Protein AF-A0A6M3J1A7-F1 (afdb_monomer)

pLDDT: mean 90.26, std 6.1, range [56.59, 96.31]

Organism: NCBI:txid1070528

Structure (mmCIF, N/CA/C/O backbone):
data_AF-A0A6M3J1A7-F1
#
_entry.id   AF-A0A6M3J1A7-F1
#
loop_
_atom_site.group_PDB
_atom_site.id
_atom_site.type_symbol
_atom_site.label_atom_id
_atom_site.label_alt_id
_atom_site.label_comp_id
_atom_site.label_asym_id
_atom_site.label_entity_id
_atom_site.label_seq_id
_atom_site.pdbx_PDB_ins_code
_atom_site.Cartn_x
_atom_site.Cartn_y
_atom_site.Cartn_z
_atom_site.occupancy
_atom_site.B_iso_or_equiv
_atom_site.auth_seq_id
_atom_site.auth_comp_id
_atom_site.auth_asym_id
_atom_site.auth_atom_id
_atom_site.pdbx_PDB_model_num
ATOM 1 N N . MET A 1 1 ? 3.180 -8.769 -23.681 1.00 56.59 1 MET A N 1
ATOM 2 C CA . MET A 1 1 ? 2.366 -8.362 -22.517 1.00 56.59 1 MET A CA 1
ATOM 3 C C . MET A 1 1 ? 3.310 -8.261 -21.342 1.00 56.59 1 MET A C 1
ATOM 5 O O . MET A 1 1 ? 4.002 -9.238 -21.082 1.00 56.59 1 MET A O 1
ATOM 9 N N . ASP A 1 2 ? 3.390 -7.099 -20.698 1.00 75.38 2 ASP A N 1
ATOM 10 C CA . ASP A 1 2 ? 4.195 -6.956 -19.485 1.00 75.38 2 ASP A CA 1
ATOM 11 C C . ASP A 1 2 ? 3.525 -7.745 -18.356 1.00 75.38 2 ASP A C 1
ATOM 13 O O . ASP A 1 2 ? 2.370 -7.498 -18.011 1.00 75.38 2 ASP A O 1
ATOM 17 N N . ALA A 1 3 ? 4.231 -8.747 -17.832 1.00 85.88 3 ALA A N 1
ATOM 18 C CA . ALA A 1 3 ? 3.723 -9.586 -16.756 1.00 85.88 3 ALA A CA 1
ATOM 19 C C . ALA A 1 3 ? 3.721 -8.812 -15.430 1.00 85.88 3 ALA A C 1
ATOM 21 O O . ALA A 1 3 ? 4.677 -8.091 -15.124 1.00 85.88 3 ALA A O 1
ATOM 22 N N . LEU A 1 4 ? 2.658 -8.993 -14.640 1.00 89.25 4 LEU A N 1
ATOM 23 C CA . LEU A 1 4 ? 2.608 -8.549 -13.249 1.00 89.25 4 LEU A CA 1
ATOM 24 C C . LEU A 1 4 ? 3.702 -9.276 -12.455 1.00 89.25 4 LEU A C 1
ATOM 26 O O . LEU A 1 4 ? 3.863 -10.486 -12.602 1.00 89.25 4 LEU A O 1
ATOM 30 N N . LYS A 1 5 ? 4.455 -8.539 -11.639 1.00 92.50 5 LYS A N 1
ATOM 31 C CA . LYS A 1 5 ? 5.545 -9.083 -10.817 1.00 92.50 5 LYS A CA 1
ATOM 32 C C . LYS A 1 5 ? 5.326 -8.901 -9.339 1.00 92.50 5 LYS A C 1
ATOM 34 O O . LYS A 1 5 ? 5.533 -9.832 -8.568 1.00 92.50 5 LYS A O 1
ATOM 39 N N . CYS A 1 6 ? 4.883 -7.717 -8.949 1.00 93.44 6 CYS A N 1
ATOM 40 C CA . CYS A 1 6 ? 4.472 -7.497 -7.583 1.00 93.44 6 CYS A CA 1
ATOM 41 C C . CYS A 1 6 ? 3.328 -6.505 -7.498 1.00 93.44 6 CYS A C 1
ATOM 43 O O . CYS A 1 6 ? 2.950 -5.838 -8.464 1.00 93.44 6 CYS A O 1
ATOM 45 N N . SER A 1 7 ? 2.716 -6.448 -6.331 1.00 95.12 7 SER A N 1
ATOM 46 C CA . SER A 1 7 ? 1.727 -5.447 -5.991 1.00 95.12 7 SER A CA 1
ATOM 47 C C . SER A 1 7 ? 1.948 -4.984 -4.566 1.00 95.12 7 SER A C 1
ATOM 49 O O . SER A 1 7 ? 2.283 -5.786 -3.701 1.00 95.12 7 SER A O 1
ATOM 51 N N . ILE A 1 8 ? 1.753 -3.695 -4.323 1.00 96.12 8 ILE A N 1
ATOM 52 C CA . ILE A 1 8 ? 1.665 -3.167 -2.965 1.00 96.12 8 ILE A CA 1
ATOM 53 C C . ILE A 1 8 ? 0.187 -3.043 -2.641 1.00 96.12 8 ILE A C 1
ATOM 55 O O . ILE A 1 8 ? -0.535 -2.332 -3.339 1.00 96.12 8 ILE A O 1
ATOM 59 N N . GLN A 1 9 ? -0.263 -3.737 -1.606 1.00 96.31 9 GLN A N 1
ATOM 60 C CA . GLN A 1 9 ? -1.623 -3.659 -1.100 1.00 96.31 9 GLN A CA 1
ATOM 61 C C . GLN A 1 9 ? -1.621 -2.906 0.230 1.00 96.31 9 GLN A C 1
ATOM 63 O O . GLN A 1 9 ? -0.896 -3.262 1.157 1.00 96.31 9 GLN A O 1
ATOM 68 N N . VAL A 1 10 ? -2.452 -1.871 0.322 1.00 96.31 10 VAL A N 1
ATOM 69 C CA . VAL A 1 10 ? -2.739 -1.153 1.564 1.00 96.31 10 VAL A CA 1
ATOM 70 C C . VAL A 1 10 ? -4.153 -1.502 1.990 1.00 96.31 10 VAL A C 1
ATOM 72 O O . VAL A 1 10 ? -5.092 -1.334 1.213 1.00 96.31 10 VAL A O 1
ATOM 75 N N . VAL A 1 11 ? -4.291 -1.983 3.219 1.00 95.06 11 VAL A N 1
ATOM 76 C CA . VAL A 1 11 ? -5.552 -2.395 3.834 1.00 95.06 11 VAL A CA 1
ATOM 77 C C . VAL A 1 11 ? -5.693 -1.676 5.169 1.00 95.06 11 VAL A C 1
ATOM 79 O O . VAL A 1 11 ? -4.732 -1.605 5.930 1.00 95.06 11 VAL A O 1
ATOM 82 N N . ALA A 1 12 ? -6.878 -1.165 5.479 1.00 94.25 12 ALA A N 1
ATOM 83 C CA . ALA A 1 12 ? -7.157 -0.535 6.765 1.00 94.25 12 ALA A CA 1
ATOM 84 C C . ALA A 1 12 ? -8.521 -0.963 7.301 1.00 94.25 12 ALA A C 1
ATOM 86 O O . ALA A 1 12 ? -9.403 -1.372 6.542 1.00 94.25 12 ALA A O 1
ATOM 87 N N . GLY A 1 13 ? -8.696 -0.857 8.615 1.00 92.88 13 GLY A N 1
ATOM 88 C CA . GLY A 1 13 ? -9.975 -1.132 9.247 1.00 92.88 13 GLY A CA 1
ATOM 89 C C . GLY A 1 13 ? -10.018 -0.801 10.733 1.00 92.88 13 GLY A C 1
ATOM 90 O O . GLY A 1 13 ? -9.058 -0.320 11.340 1.00 92.88 13 GLY A O 1
ATOM 91 N N . ILE A 1 14 ? -11.174 -1.086 11.328 1.00 90.75 14 ILE A N 1
ATOM 92 C CA . ILE A 1 14 ? -11.442 -0.873 12.758 1.00 90.75 14 ILE A CA 1
ATOM 93 C C . ILE A 1 14 ? -11.193 -2.163 13.550 1.00 90.75 14 ILE A C 1
ATOM 95 O O . ILE A 1 14 ? -10.673 -2.125 14.661 1.00 90.75 14 ILE A O 1
ATOM 99 N N . ILE A 1 15 ? -11.527 -3.321 12.979 1.00 88.81 15 ILE A N 1
ATOM 100 C CA . ILE A 1 15 ? -11.348 -4.630 13.620 1.00 88.81 15 ILE A CA 1
ATOM 101 C C . ILE A 1 15 ? -10.305 -5.413 12.816 1.00 88.81 15 ILE A C 1
ATOM 103 O O . ILE A 1 15 ? -10.454 -5.500 11.592 1.00 88.81 15 ILE A O 1
ATOM 107 N N . PRO A 1 16 ? -9.243 -5.960 13.438 1.00 83.19 16 PRO A N 1
ATOM 108 C CA . PRO A 1 16 ? -8.270 -6.794 12.737 1.00 83.19 16 PRO A CA 1
ATOM 109 C C . PRO A 1 16 ? -8.955 -7.931 11.968 1.00 83.19 16 PRO A C 1
ATOM 111 O O . PRO A 1 16 ? -9.783 -8.649 12.520 1.00 83.19 16 PRO A O 1
ATOM 114 N N . GLY A 1 17 ? -8.636 -8.074 10.680 1.00 81.06 17 GLY A N 1
ATOM 115 C CA . GLY A 1 17 ? -9.251 -9.079 9.803 1.00 81.06 17 GLY A CA 1
ATOM 116 C C . GLY A 1 17 ? -10.593 -8.676 9.175 1.00 81.06 17 GLY A C 1
ATOM 117 O O . GLY A 1 17 ? -11.106 -9.418 8.346 1.00 81.06 17 GLY A O 1
ATOM 118 N N . SER A 1 18 ? -11.144 -7.505 9.511 1.00 90.25 18 SER A N 1
ATOM 119 C CA . SER A 1 18 ? -12.315 -6.913 8.844 1.00 90.25 18 SER A CA 1
ATOM 120 C C . SER A 1 18 ? -11.911 -5.611 8.145 1.00 90.25 18 SER A C 1
ATOM 122 O O . SER A 1 18 ? -11.999 -4.534 8.749 1.00 90.25 18 SER A O 1
ATOM 124 N N . PRO A 1 19 ? -11.381 -5.696 6.913 1.00 92.25 19 PRO A N 1
ATOM 125 C CA . PRO A 1 19 ? -10.967 -4.520 6.163 1.00 92.25 19 PRO A CA 1
ATOM 126 C C . PRO A 1 19 ? -12.167 -3.667 5.744 1.00 92.25 19 PRO A C 1
ATOM 128 O O . PRO A 1 19 ? -13.254 -4.178 5.480 1.00 92.25 19 PRO A O 1
ATOM 131 N N . ILE A 1 20 ? -11.956 -2.355 5.660 1.00 93.31 20 ILE A N 1
ATOM 132 C CA . ILE A 1 20 ? -12.901 -1.430 5.038 1.00 93.31 20 ILE A CA 1
ATOM 133 C C . ILE A 1 20 ? -12.504 -1.303 3.568 1.00 93.31 20 ILE A C 1
ATOM 135 O O . ILE A 1 20 ? -11.484 -0.694 3.237 1.00 93.31 20 ILE A O 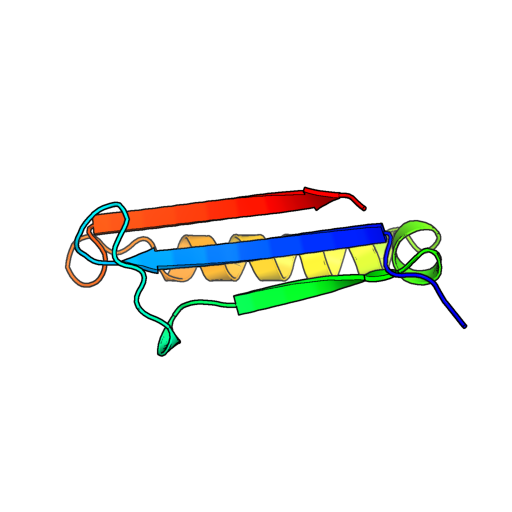1
ATOM 139 N N . ASP A 1 21 ? -13.317 -1.863 2.674 1.00 90.31 21 ASP A N 1
ATOM 140 C CA . ASP A 1 21 ? -13.010 -1.943 1.238 1.00 90.31 21 ASP A CA 1
ATOM 141 C C . ASP A 1 21 ? -12.727 -0.574 0.607 1.00 90.31 21 ASP A C 1
ATOM 143 O O . ASP A 1 21 ? -11.826 -0.432 -0.213 1.00 90.31 21 ASP A O 1
ATOM 147 N N . GLN A 1 22 ? -13.432 0.468 1.053 1.00 92.56 22 GLN A N 1
ATOM 148 C CA . GLN A 1 22 ? -13.273 1.846 0.566 1.00 92.56 22 GLN A CA 1
ATOM 149 C C . GLN A 1 22 ? -11.890 2.448 0.870 1.00 92.56 22 GLN A C 1
ATOM 151 O O . GLN A 1 22 ? -11.465 3.397 0.209 1.00 92.56 22 GLN A O 1
ATOM 156 N N . LEU A 1 23 ? -11.199 1.910 1.876 1.00 91.19 23 LEU A N 1
ATOM 157 C CA . LEU A 1 23 ? -9.858 2.326 2.288 1.00 91.19 23 LEU A CA 1
ATOM 158 C C . LEU A 1 23 ? -8.772 1.394 1.740 1.00 91.19 23 LEU A C 1
ATOM 160 O O . LEU A 1 23 ? -7.583 1.659 1.914 1.00 91.19 23 LEU A O 1
ATOM 164 N N . THR A 1 24 ? -9.166 0.303 1.084 1.00 92.12 24 THR A N 1
ATOM 165 C CA . THR A 1 24 ? -8.234 -0.666 0.520 1.00 92.12 24 THR A CA 1
ATOM 166 C C . THR A 1 24 ? -7.795 -0.212 -0.866 1.00 92.12 24 THR A C 1
ATOM 168 O O . THR A 1 24 ? -8.616 0.096 -1.730 1.00 92.12 24 THR A O 1
ATOM 171 N N . ARG A 1 25 ? -6.482 -0.163 -1.100 1.00 95.38 25 ARG A N 1
ATOM 172 C CA . ARG A 1 25 ? -5.900 0.217 -2.395 1.00 95.38 25 ARG A CA 1
ATOM 173 C C . ARG A 1 25 ? -4.756 -0.701 -2.785 1.00 95.38 25 ARG A C 1
ATOM 175 O O . ARG A 1 25 ? -4.038 -1.208 -1.927 1.00 95.38 25 ARG A O 1
ATOM 182 N N . VAL A 1 26 ? -4.582 -0.889 -4.091 1.00 95.31 26 VAL A N 1
ATOM 183 C CA . VAL A 1 26 ? -3.544 -1.756 -4.657 1.00 95.31 26 VAL A CA 1
ATOM 184 C C . VAL A 1 26 ? -2.787 -1.021 -5.757 1.00 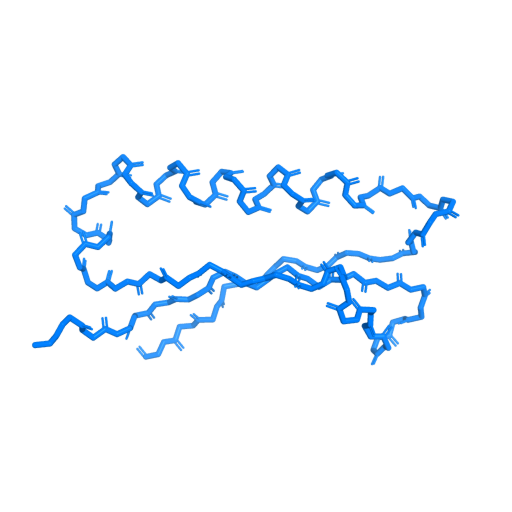95.31 26 VAL A C 1
ATOM 186 O O . VAL A 1 26 ? -3.386 -0.401 -6.634 1.00 95.31 26 VAL A O 1
ATOM 189 N N . TRP A 1 27 ? -1.462 -1.118 -5.726 1.00 95.50 27 TRP A N 1
ATOM 190 C CA . TRP A 1 27 ? -0.563 -0.638 -6.768 1.00 95.50 27 TRP A CA 1
ATOM 191 C C . TRP A 1 27 ? 0.086 -1.831 -7.449 1.00 95.50 27 TRP A C 1
ATOM 193 O O . TRP A 1 27 ? 0.829 -2.570 -6.814 1.00 95.50 27 TRP A O 1
ATOM 203 N N . HIS A 1 28 ? -0.175 -1.998 -8.741 1.00 94.12 28 HIS A N 1
ATOM 204 C CA . HIS A 1 28 ? 0.385 -3.085 -9.541 1.00 94.12 28 HIS A CA 1
ATOM 205 C C . HIS A 1 28 ? 1.693 -2.680 -10.220 1.00 94.12 28 HIS A C 1
ATOM 207 O O . HIS A 1 28 ? 1.762 -1.623 -10.858 1.00 94.12 28 HIS A O 1
ATOM 213 N N . PHE A 1 29 ? 2.700 -3.545 -10.132 1.00 92.06 29 PHE A N 1
ATOM 214 C CA . PHE A 1 29 ? 4.006 -3.370 -10.754 1.00 92.06 29 PHE A CA 1
ATOM 215 C C . PHE A 1 29 ? 4.277 -4.511 -11.726 1.00 92.06 29 PHE A C 1
ATOM 217 O O . PHE A 1 29 ? 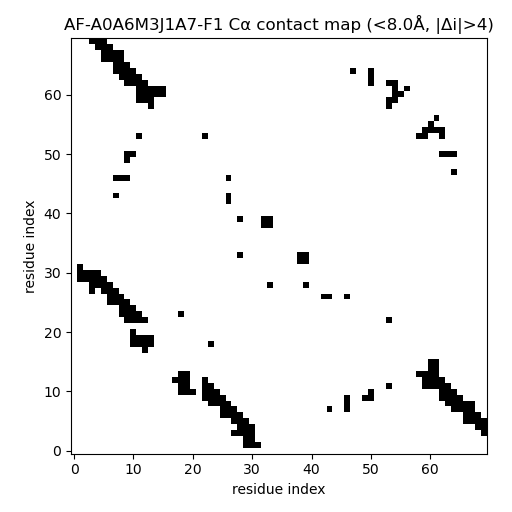4.250 -5.693 -11.376 1.00 92.06 29 PHE A O 1
ATOM 224 N N . THR A 1 30 ? 4.544 -4.134 -12.966 1.00 92.56 30 THR A N 1
ATOM 225 C CA . THR A 1 30 ? 5.012 -5.037 -14.014 1.00 92.56 30 THR A CA 1
ATOM 226 C C . THR A 1 30 ? 6.539 -5.045 -14.076 1.00 92.56 30 THR A C 1
ATOM 228 O O . THR A 1 30 ? 7.180 -4.184 -13.469 1.00 92.56 30 THR A O 1
ATOM 231 N N . ASN A 1 31 ? 7.126 -5.965 -14.852 1.00 88.12 31 ASN A N 1
ATOM 232 C CA . ASN A 1 31 ? 8.571 -5.963 -15.148 1.00 88.12 31 ASN A CA 1
ATOM 233 C C . ASN A 1 31 ? 9.085 -4.569 -15.534 1.00 88.12 31 ASN A C 1
ATOM 235 O O . ASN A 1 31 ? 10.034 -4.071 -14.945 1.00 88.12 31 ASN A O 1
ATOM 239 N N . ARG A 1 32 ? 8.381 -3.886 -16.441 1.00 86.88 32 ARG A N 1
ATOM 240 C CA . ARG A 1 32 ? 8.772 -2.563 -16.931 1.00 86.88 32 ARG A CA 1
ATOM 241 C C . ARG A 1 32 ? 8.824 -1.492 -15.839 1.00 86.88 32 ARG A C 1
ATOM 243 O O . ARG A 1 32 ? 9.627 -0.571 -15.935 1.00 86.88 32 ARG A O 1
ATOM 250 N N . ASN A 1 33 ? 7.962 -1.587 -14.824 1.00 86.62 33 ASN A N 1
ATOM 251 C CA . ASN A 1 33 ? 7.995 -0.654 -13.697 1.00 86.62 33 ASN A CA 1
ATOM 252 C C . ASN A 1 33 ? 9.214 -0.920 -12.809 1.00 86.62 33 ASN A C 1
ATOM 254 O O . ASN A 1 33 ? 9.833 0.024 -12.338 1.00 86.62 33 ASN A O 1
ATOM 258 N N . LEU A 1 34 ? 9.565 -2.192 -12.598 1.00 83.12 34 LEU A N 1
ATOM 259 C CA . LEU A 1 34 ? 10.731 -2.585 -11.799 1.00 83.12 34 LEU A CA 1
ATOM 260 C C . LEU A 1 34 ? 12.050 -2.231 -12.497 1.00 83.12 34 LEU A C 1
ATOM 262 O O . LEU A 1 34 ? 12.983 -1.776 -11.842 1.00 83.12 34 LEU A O 1
ATOM 266 N N . ASP A 1 35 ? 12.093 -2.365 -13.822 1.00 86.12 35 ASP A N 1
ATOM 267 C CA . ASP A 1 35 ? 13.245 -1.994 -14.651 1.00 86.12 35 ASP A CA 1
ATOM 268 C C . ASP A 1 35 ? 13.418 -0.465 -14.787 1.00 86.12 35 ASP A C 1
ATOM 270 O O . ASP A 1 35 ? 14.427 0.000 -15.317 1.00 86.12 35 ASP A O 1
ATOM 274 N N . ASN A 1 36 ? 12.452 0.329 -14.302 1.00 86.38 36 ASN A N 1
ATOM 275 C CA . ASN A 1 36 ? 12.489 1.792 -14.281 1.00 86.38 36 ASN A CA 1
ATOM 276 C C . ASN A 1 36 ? 12.444 2.321 -12.831 1.00 86.38 36 ASN A C 1
ATOM 278 O O . ASN A 1 36 ? 11.365 2.648 -12.325 1.00 86.38 36 ASN A O 1
ATOM 282 N N . PRO A 1 37 ? 13.603 2.439 -12.151 1.00 81.69 37 PRO A N 1
ATOM 283 C CA . PRO A 1 37 ? 13.660 2.704 -10.715 1.00 81.69 37 PRO A CA 1
ATOM 284 C C . PRO A 1 37 ? 12.869 3.934 -10.235 1.00 81.69 37 PRO A C 1
ATOM 286 O O . PRO A 1 37 ? 12.192 3.801 -9.218 1.00 81.69 37 PRO A O 1
ATOM 289 N N . PRO A 1 38 ? 12.872 5.097 -10.925 1.00 87.56 38 PRO A N 1
ATOM 290 C CA . PRO A 1 38 ? 12.062 6.246 -10.514 1.00 87.56 38 PRO A CA 1
ATOM 291 C C . PRO A 1 38 ? 10.560 5.946 -10.413 1.00 87.56 38 PRO A C 1
ATOM 293 O O . PRO A 1 38 ? 9.941 6.282 -9.412 1.00 87.56 38 PRO A O 1
ATOM 296 N N . ASP A 1 39 ? 9.981 5.245 -11.394 1.00 83.62 39 ASP A N 1
ATOM 297 C CA . ASP A 1 39 ? 8.542 4.934 -11.404 1.00 83.62 39 ASP A CA 1
ATOM 298 C C . ASP A 1 39 ? 8.171 3.940 -10.290 1.00 83.62 39 ASP A C 1
ATOM 300 O O . ASP A 1 39 ? 7.146 4.077 -9.617 1.00 83.62 39 ASP A O 1
ATOM 304 N N . TYR A 1 40 ? 9.040 2.959 -10.031 1.00 84.62 40 TYR A N 1
ATOM 305 C CA . TYR A 1 40 ? 8.883 2.068 -8.884 1.00 84.62 40 TYR A CA 1
ATOM 306 C C . TYR A 1 40 ? 8.955 2.823 -7.545 1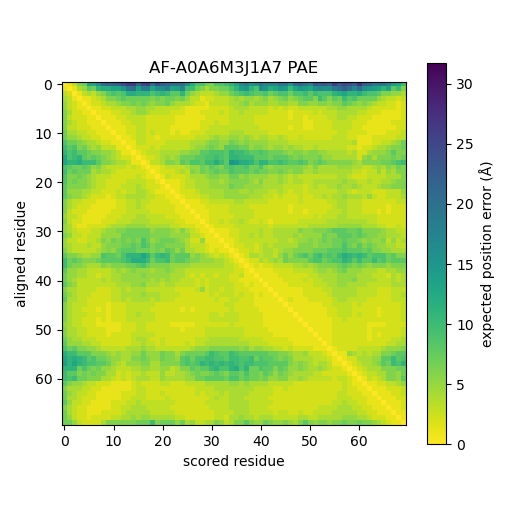.00 84.62 40 TYR A C 1
ATOM 308 O O . TYR A 1 40 ? 8.103 2.624 -6.672 1.00 84.62 40 TYR A O 1
ATOM 316 N N . ILE A 1 41 ? 9.947 3.703 -7.379 1.00 89.06 41 ILE A N 1
ATOM 317 C CA . ILE A 1 41 ? 10.161 4.489 -6.156 1.00 89.06 41 ILE A CA 1
ATOM 318 C C . ILE A 1 41 ? 8.984 5.435 -5.905 1.00 89.06 41 ILE A C 1
ATOM 320 O O . ILE A 1 41 ? 8.436 5.446 -4.805 1.00 89.06 41 ILE A O 1
ATOM 324 N N . ASP A 1 42 ? 8.531 6.166 -6.920 1.00 90.62 42 ASP A N 1
ATOM 325 C CA . ASP A 1 42 ? 7.442 7.132 -6.771 1.00 90.62 42 ASP A CA 1
ATOM 326 C C . ASP A 1 42 ? 6.132 6.441 -6.385 1.00 90.62 42 ASP A C 1
ATOM 328 O O . ASP A 1 42 ? 5.422 6.869 -5.469 1.00 90.62 42 ASP A O 1
ATOM 332 N N . ARG A 1 43 ? 5.810 5.320 -7.039 1.00 90.00 43 ARG A N 1
ATOM 333 C CA . ARG A 1 43 ? 4.565 4.587 -6.781 1.00 90.00 43 ARG A CA 1
ATOM 334 C C . ARG A 1 43 ? 4.594 3.828 -5.456 1.00 90.00 43 ARG A C 1
ATOM 336 O O . ARG A 1 43 ? 3.562 3.750 -4.790 1.00 90.00 43 ARG A O 1
ATOM 343 N N . SER A 1 44 ? 5.747 3.302 -5.045 1.00 91.88 44 SER A N 1
ATOM 344 C CA . SER A 1 44 ? 5.909 2.716 -3.707 1.00 91.88 44 SER A CA 1
ATOM 345 C C . SER A 1 44 ? 5.835 3.780 -2.608 1.00 91.88 44 SER A C 1
ATOM 347 O O . SER A 1 44 ? 5.133 3.580 -1.615 1.00 91.88 44 SER A O 1
ATOM 349 N N . GLY A 1 45 ? 6.436 4.953 -2.825 1.00 93.81 45 GLY A N 1
ATOM 350 C CA . GLY A 1 45 ? 6.290 6.119 -1.954 1.00 93.81 45 GLY A CA 1
ATOM 351 C C . GLY A 1 45 ? 4.838 6.589 -1.845 1.00 93.81 45 GLY A C 1
ATOM 352 O O . GLY A 1 4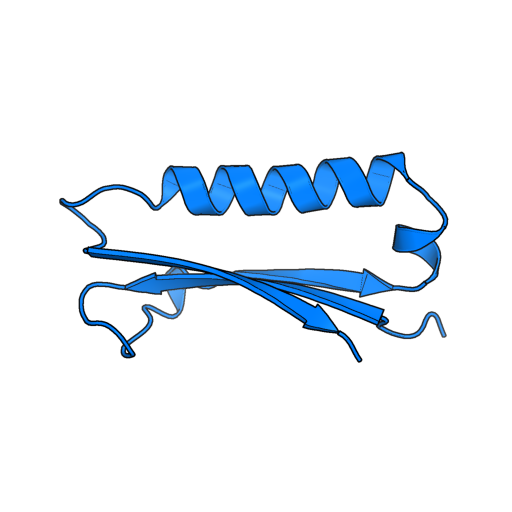5 ? 4.357 6.862 -0.746 1.00 93.81 45 GLY A O 1
ATOM 353 N N . ALA A 1 46 ? 4.093 6.603 -2.953 1.00 94.44 46 ALA A N 1
ATOM 354 C CA . ALA A 1 46 ? 2.667 6.927 -2.953 1.00 94.44 46 ALA A CA 1
ATOM 355 C C . ALA A 1 46 ? 1.838 5.937 -2.116 1.00 94.44 46 ALA A C 1
ATOM 357 O O . ALA A 1 46 ? 0.971 6.364 -1.351 1.00 94.44 46 ALA A O 1
ATOM 358 N N . ALA A 1 47 ? 2.121 4.633 -2.213 1.00 94.75 47 ALA A N 1
ATOM 359 C CA . ALA A 1 47 ? 1.460 3.618 -1.394 1.00 94.75 47 ALA A CA 1
ATOM 360 C C . ALA A 1 47 ? 1.764 3.805 0.103 1.00 94.75 47 ALA A C 1
ATOM 362 O O . ALA A 1 47 ? 0.859 3.728 0.936 1.00 94.75 47 ALA A O 1
ATOM 363 N N . MET A 1 48 ? 3.016 4.120 0.445 1.00 95.31 48 MET A N 1
ATOM 364 C CA . MET A 1 48 ? 3.422 4.382 1.825 1.00 95.31 48 MET A CA 1
ATOM 365 C C . MET A 1 48 ? 2.776 5.652 2.388 1.00 95.31 48 MET A C 1
ATOM 367 O O . MET A 1 48 ? 2.207 5.615 3.477 1.00 95.31 48 MET A O 1
ATOM 371 N N . ASN A 1 49 ? 2.778 6.751 1.633 1.00 96.25 49 ASN A N 1
ATOM 372 C CA . ASN A 1 49 ? 2.106 7.992 2.024 1.00 96.25 49 ASN A CA 1
ATOM 373 C C . ASN A 1 49 ? 0.603 7.777 2.235 1.00 96.25 49 ASN A C 1
ATOM 375 O O . ASN A 1 49 ? 0.029 8.304 3.189 1.00 96.25 49 ASN A O 1
ATOM 379 N N . TYR A 1 50 ? -0.033 6.963 1.387 1.00 96.25 50 TYR A N 1
ATOM 380 C CA . TYR A 1 50 ? -1.433 6.600 1.567 1.00 96.25 50 TYR A CA 1
ATOM 381 C C . TYR A 1 50 ? -1.656 5.810 2.861 1.00 96.25 50 TYR A C 1
ATOM 383 O O . TYR A 1 50 ? -2.520 6.185 3.650 1.00 96.25 50 TYR A O 1
ATOM 391 N N . ALA A 1 51 ? -0.852 4.779 3.135 1.00 94.69 51 ALA A N 1
ATOM 392 C CA . ALA A 1 51 ? -0.950 4.027 4.388 1.00 94.69 51 ALA A CA 1
ATOM 393 C C . ALA A 1 51 ? -0.769 4.929 5.620 1.00 94.69 51 ALA A C 1
ATOM 395 O O . ALA A 1 51 ? -1.571 4.860 6.548 1.00 94.69 51 ALA A O 1
ATOM 396 N N . MET A 1 52 ? 0.210 5.837 5.594 1.00 94.50 52 MET A N 1
ATOM 397 C CA . MET A 1 52 ? 0.425 6.815 6.665 1.00 94.50 52 MET A CA 1
ATOM 398 C C . MET A 1 52 ? -0.779 7.746 6.847 1.00 94.50 52 MET A C 1
ATOM 400 O O . MET A 1 52 ? -1.162 8.031 7.977 1.00 94.50 52 MET A O 1
ATOM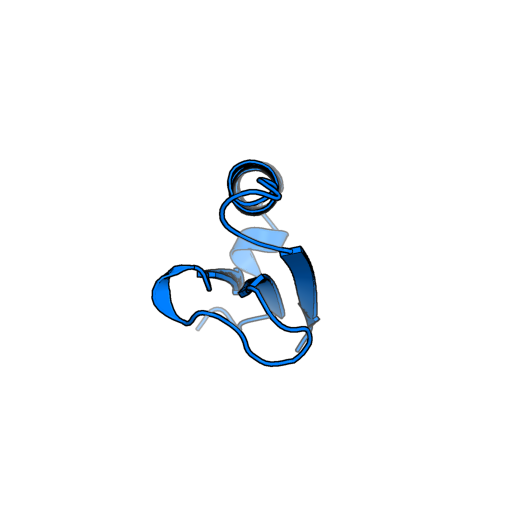 404 N N . SER A 1 53 ? -1.427 8.178 5.759 1.00 94.31 53 SER A N 1
ATOM 405 C CA . SER A 1 53 ? -2.633 9.018 5.841 1.00 94.31 53 SER A CA 1
ATOM 406 C C . SER A 1 53 ? -3.824 8.317 6.507 1.00 94.31 53 SER A C 1
ATOM 408 O O . SER A 1 53 ? -4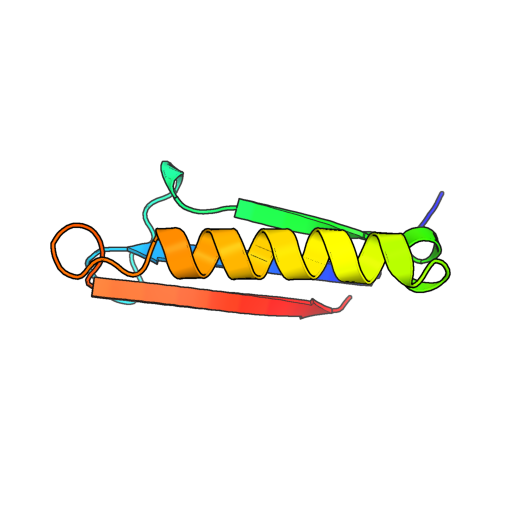.699 8.980 7.058 1.00 94.31 53 SER A O 1
ATOM 410 N N . LEU A 1 54 ? -3.846 6.979 6.489 1.00 93.19 54 LEU A N 1
ATOM 411 C CA . LEU A 1 54 ? -4.875 6.160 7.132 1.00 93.19 54 LEU A CA 1
ATOM 412 C C . LEU A 1 54 ? -4.576 5.862 8.607 1.00 93.19 54 LEU A C 1
ATOM 4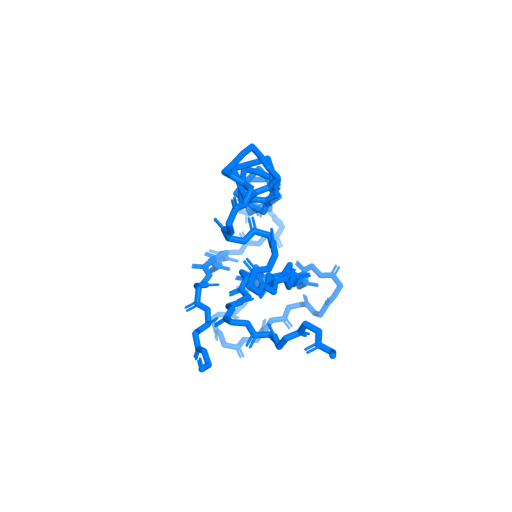14 O O . LEU A 1 54 ? -5.465 5.369 9.307 1.00 93.19 54 LEU A O 1
ATOM 418 N N . MET A 1 55 ? -3.364 6.162 9.093 1.00 89.00 55 MET A N 1
ATOM 419 C CA . MET A 1 55 ? -2.965 5.981 10.492 1.00 89.00 55 MET A CA 1
ATOM 420 C C . MET A 1 55 ? -3.581 7.061 11.385 1.00 89.00 55 MET A C 1
ATOM 422 O O . MET A 1 55 ? -2.910 7.966 11.876 1.00 89.00 55 MET A O 1
ATOM 426 N N . ASN A 1 56 ? -4.885 6.953 11.610 1.00 87.31 56 ASN A N 1
ATOM 427 C CA . ASN A 1 56 ? -5.621 7.793 12.537 1.00 87.31 56 ASN A CA 1
ATOM 428 C C . ASN A 1 56 ? -6.459 6.906 13.469 1.00 87.31 56 ASN A C 1
ATOM 430 O O . ASN A 1 56 ? -7.476 6.384 13.012 1.00 87.31 56 ASN A O 1
ATOM 434 N N . PRO A 1 57 ? -6.103 6.788 14.762 1.00 80.56 57 PRO A N 1
ATOM 435 C CA . PRO A 1 57 ? -6.827 5.954 15.726 1.00 80.56 57 PRO A CA 1
ATOM 436 C C . PRO A 1 57 ? -8.311 6.306 15.892 1.00 80.56 57 PRO A C 1
ATOM 438 O O . PRO A 1 57 ? -9.091 5.470 16.333 1.00 80.56 57 PRO A O 1
ATOM 441 N N . ALA A 1 58 ? -8.727 7.528 15.540 1.00 84.56 58 ALA A N 1
ATOM 442 C CA . ALA A 1 58 ? -10.136 7.922 15.579 1.00 84.56 58 ALA A CA 1
ATOM 443 C C . ALA A 1 58 ? -10.959 7.358 14.404 1.00 84.56 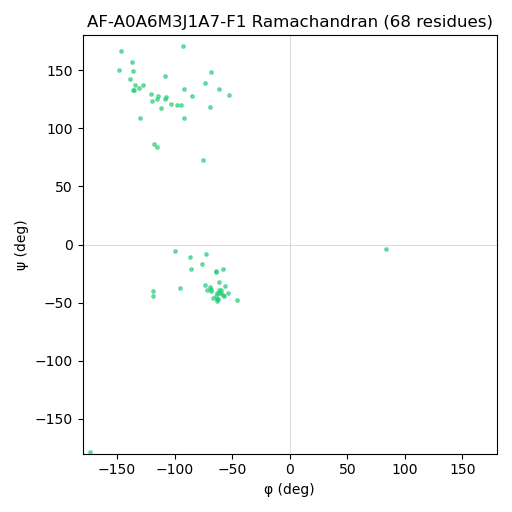58 ALA A C 1
ATOM 445 O O . ALA A 1 58 ? -12.186 7.376 14.458 1.00 84.56 58 ALA A O 1
ATOM 446 N N . GLN A 1 59 ? -10.302 6.894 13.336 1.00 84.25 59 GLN A N 1
ATOM 447 C CA . GLN A 1 59 ? -10.942 6.391 12.114 1.00 84.25 59 GLN A CA 1
ATOM 448 C C . GLN A 1 59 ? -10.603 4.922 11.836 1.00 84.25 59 GLN A C 1
ATOM 450 O O . GLN A 1 59 ? -11.483 4.158 11.450 1.00 84.25 59 GLN A O 1
ATOM 455 N N . ASN A 1 60 ? -9.350 4.517 12.057 1.00 89.25 60 ASN A N 1
ATOM 456 C CA . ASN A 1 60 ? -8.843 3.169 11.827 1.00 89.25 60 ASN A CA 1
ATOM 457 C C . ASN A 1 60 ? -7.996 2.725 13.021 1.00 89.25 60 ASN A C 1
ATOM 459 O O . ASN A 1 60 ? -7.088 3.436 13.448 1.00 89.25 60 ASN A O 1
ATOM 463 N N . ASN A 1 61 ? -8.232 1.511 13.511 1.00 90.31 61 ASN A N 1
ATOM 464 C CA . ASN A 1 61 ? -7.412 0.930 14.577 1.00 90.31 61 ASN A CA 1
ATOM 465 C C . ASN A 1 61 ? -6.165 0.234 14.029 1.00 90.31 61 ASN A C 1
ATOM 467 O O . ASN A 1 61 ? -5.208 0.011 14.768 1.00 90.31 61 ASN A O 1
ATOM 471 N N . TRP A 1 62 ? -6.175 -0.140 12.749 1.00 92.62 62 TRP A N 1
ATOM 472 C CA . TRP A 1 62 ? -5.044 -0.793 12.111 1.00 92.62 62 TRP A CA 1
ATOM 473 C C . TRP A 1 62 ? -4.946 -0.430 10.631 1.00 92.62 62 TRP A C 1
ATOM 475 O O . TRP A 1 62 ? -5.944 -0.189 9.948 1.00 92.62 62 TRP A O 1
ATOM 485 N N . VAL A 1 63 ? -3.707 -0.432 10.149 1.00 93.19 63 VAL A N 1
ATOM 486 C CA . VAL A 1 63 ? -3.343 -0.281 8.743 1.00 93.19 63 VAL A CA 1
ATOM 487 C C . VAL A 1 63 ? -2.259 -1.314 8.452 1.00 93.19 63 VAL A C 1
ATOM 489 O O . VAL A 1 63 ? -1.316 -1.463 9.229 1.00 93.19 63 VAL A O 1
ATOM 492 N N . LYS A 1 64 ? -2.395 -2.043 7.349 1.00 93.62 64 LYS A N 1
ATOM 493 C CA . LYS A 1 64 ? -1.426 -3.016 6.848 1.00 93.62 64 LYS A CA 1
ATOM 494 C C . LYS A 1 64 ? -0.985 -2.585 5.456 1.00 93.62 64 LYS A C 1
ATOM 496 O O . LYS A 1 64 ? -1.822 -2.332 4.596 1.00 93.62 64 LYS A O 1
ATOM 501 N N . LEU A 1 65 ? 0.323 -2.536 5.240 1.00 95.12 65 LEU A N 1
ATOM 502 C CA . LEU A 1 65 ? 0.931 -2.376 3.925 1.00 95.12 65 LEU A CA 1
ATOM 503 C C . LEU A 1 65 ? 1.716 -3.656 3.624 1.00 95.12 65 LEU A C 1
ATOM 505 O O . LEU A 1 65 ? 2.536 -4.082 4.434 1.00 95.12 65 LEU A O 1
ATOM 509 N N . GLU A 1 66 ? 1.429 -4.293 2.493 1.00 95.00 66 GLU A N 1
ATOM 510 C CA . GLU A 1 66 ? 1.970 -5.603 2.131 1.00 95.00 66 GLU A CA 1
ATOM 511 C C . GLU A 1 66 ? 2.457 -5.623 0.682 1.00 95.00 66 GLU A C 1
ATOM 513 O O . GLU A 1 66 ? 1.783 -5.118 -0.215 1.00 95.00 66 GLU A O 1
ATOM 518 N N . TRP A 1 67 ? 3.622 -6.234 0.456 1.00 94.00 67 TRP A N 1
ATOM 519 C CA . TRP A 1 67 ? 4.112 -6.558 -0.882 1.00 94.00 67 TRP A CA 1
ATOM 520 C C . TRP A 1 67 ? 3.715 -7.989 -1.239 1.00 94.00 67 TRP A C 1
ATOM 522 O O . TRP A 1 67 ? 4.124 -8.940 -0.576 1.00 94.00 67 TRP A O 1
ATOM 532 N N . LEU A 1 68 ? 2.954 -8.133 -2.318 1.00 94.69 68 LEU A N 1
ATOM 533 C CA . LEU A 1 68 ? 2.543 -9.404 -2.905 1.00 94.69 68 LEU A CA 1
ATOM 534 C C . LEU A 1 68 ? 3.401 -9.666 -4.146 1.00 94.69 68 LEU A C 1
ATOM 536 O O . LEU A 1 68 ? 3.387 -8.850 -5.064 1.00 94.69 68 LEU A O 1
ATOM 540 N N . TRP A 1 69 ? 4.143 -10.773 -4.177 1.00 92.69 69 TRP A N 1
ATOM 541 C CA . TRP A 1 69 ? 5.007 -11.174 -5.299 1.00 92.69 69 TRP A CA 1
ATOM 542 C C . TRP A 1 69 ? 4.408 -12.377 -6.042 1.00 92.69 69 TRP A C 1
ATOM 544 O O . TRP A 1 69 ? 3.801 -13.236 -5.400 1.00 92.69 69 TRP A O 1
ATOM 554 N N . TYR A 1 70 ? 4.577 -12.427 -7.369 1.00 88.12 70 TYR A N 1
ATOM 555 C CA . TYR A 1 70 ? 4.008 -13.445 -8.268 1.00 88.12 70 TYR A CA 1
ATOM 556 C C . TYR A 1 70 ? 5.073 -14.202 -9.066 1.00 88.12 70 TYR A C 1
ATOM 558 O O . TYR A 1 70 ? 6.080 -13.572 -9.477 1.00 88.12 70 TYR A O 1
#

Radius of gyration: 13.3 Å; Cα contacts (8 Å, |Δi|>4): 121; chains: 1; bounding box: 27×22×38 Å

Foldseek 3Di:
DFDWFKKKWKFFAADVPDTDPVLIDMDTDTPVCVVPVVSVVVVVVVSVVSQVVRPDVVGTVDMDIDMGGD

Solvent-accessible surface area (backbone atoms only — not comparable to full-atom values): 4039 Å² total; per-residue (Å²): 129,81,52,73,37,37,30,44,39,32,40,28,22,67,49,93,96,47,68,39,70,92,63,43,46,74,48,82,33,30,55,70,36,66,78,34,60,68,62,39,51,53,53,51,49,50,52,50,53,50,47,57,72,53,72,35,77,94,78,18,68,45,72,47,78,45,81,49,78,109

Sequence (70 aa):
MDALKCSIQVVAGIIPGSPIDQLTRVWHFTNRNLDNPPDYIDRSGAAMNYAMSLMNPAQNNWVKLEWLWY

Mean predicted aligned error: 4.01 Å

Nearest PDB structures (foldseek):
  5fll-assembly1_A  TM=5.488E-01  e=9.425E-01  Bacillus subtilis

Secondary structure (DSSP, 8-state):
-PPEEEEEEEEEEEETTEE-GGG-EEEEEEHHHHTSHHHHHHHHHHHHHHHHHH--TTT-SEEEEEEEE-